Protein AF-A0A183JF05-F1 (afdb_monomer_lite)

Secondary structure (DSSP, 8-state):
-HHHHHHHHHHHHHHHHHHHHH-HHHHHHHHHHHHHHHHHHHHHHHHHHHHH-HHHIIIIIIITT-TTPPPPPTHHHHIIIIIHHHHHHHHHHHHHHHHHHH-TTTTS--TTSHHHHHHHHHHHHHHHHHHHHHHHHTT---S-STTSS---TT--HHHHHHHT-

Radius of gyration: 21.44 Å; chains: 1; bounding box: 47×42×51 Å

Structure (mmCIF, N/CA/C/O backbone):
data_AF-A0A183JF05-F1
#
_entry.id   AF-A0A183JF05-F1
#
loop_
_atom_site.group_PDB
_atom_site.id
_atom_site.type_symbol
_atom_site.label_atom_id
_atom_site.label_alt_id
_atom_site.label_comp_id
_atom_site.label_asym_id
_atom_site.label_entity_id
_atom_site.label_seq_id
_atom_site.pdbx_PDB_ins_code
_atom_site.Cartn_x
_atom_site.Cartn_y
_atom_site.Cartn_z
_atom_site.occupancy
_atom_site.B_iso_or_equiv
_atom_site.auth_seq_id
_atom_site.auth_comp_id
_atom_site.auth_asym_id
_atom_site.auth_atom_id
_atom_site.pdbx_PDB_model_num
ATOM 1 N N . SER A 1 1 ? -1.012 24.807 11.968 1.00 78.06 1 SER A N 1
ATOM 2 C CA . SER A 1 1 ? -1.913 25.648 11.147 1.00 78.06 1 SER A CA 1
ATOM 3 C C . SER A 1 1 ? -2.327 24.864 9.915 1.00 78.06 1 SER A C 1
ATOM 5 O O . SER A 1 1 ? -1.478 24.604 9.070 1.00 78.06 1 SER A O 1
ATOM 7 N N . HIS A 1 2 ? -3.603 24.474 9.837 1.00 83.44 2 HIS A N 1
ATOM 8 C CA . HIS A 1 2 ? -4.170 23.617 8.783 1.00 83.44 2 HIS A CA 1
ATOM 9 C C . HIS A 1 2 ? -3.805 24.083 7.361 1.00 83.44 2 HIS A C 1
ATOM 11 O O . HIS A 1 2 ? -3.385 23.287 6.529 1.00 83.44 2 HIS A O 1
ATOM 17 N N . LYS A 1 3 ? -3.840 25.400 7.113 1.00 91.31 3 LYS A N 1
ATOM 18 C CA . LYS A 1 3 ? -3.510 26.005 5.810 1.00 91.31 3 LYS A CA 1
ATOM 19 C C . LYS A 1 3 ? -2.083 25.697 5.339 1.00 91.31 3 LYS A C 1
ATOM 21 O O . LYS A 1 3 ? -1.878 25.443 4.158 1.00 91.31 3 LYS A O 1
ATOM 26 N N . LYS A 1 4 ? -1.104 25.693 6.253 1.00 91.25 4 LYS A N 1
ATOM 27 C CA . LYS A 1 4 ? 0.297 25.379 5.917 1.00 91.25 4 LYS A CA 1
ATOM 28 C C . LYS A 1 4 ? 0.454 23.906 5.538 1.00 91.25 4 LYS A C 1
ATOM 30 O O . LYS A 1 4 ? 1.113 23.611 4.553 1.00 91.25 4 LYS A O 1
ATOM 35 N N . SER A 1 5 ? -0.188 23.003 6.281 1.00 90.75 5 SER A N 1
ATOM 36 C CA . SER A 1 5 ? -0.159 21.564 5.993 1.00 90.75 5 SER A CA 1
ATOM 37 C C . SER A 1 5 ? -0.789 21.244 4.638 1.00 90.75 5 SER A C 1
ATOM 39 O O . SER A 1 5 ? -0.191 20.517 3.852 1.00 90.75 5 SER A O 1
ATOM 41 N N . VAL A 1 6 ? -1.946 21.846 4.333 1.00 93.62 6 VAL A N 1
ATOM 42 C CA . VAL A 1 6 ? -2.613 21.685 3.031 1.00 93.62 6 VAL A CA 1
ATOM 43 C C . VAL A 1 6 ? -1.735 22.206 1.893 1.00 93.62 6 VAL A C 1
ATOM 45 O O . VAL A 1 6 ? -1.572 21.516 0.892 1.00 93.62 6 VAL A O 1
ATOM 48 N N . ALA A 1 7 ? -1.121 23.383 2.050 1.00 94.50 7 ALA A N 1
ATOM 49 C CA . ALA A 1 7 ? -0.234 23.940 1.029 1.00 94.50 7 ALA A CA 1
ATOM 50 C C . ALA A 1 7 ? 0.986 23.039 0.764 1.00 94.50 7 ALA A C 1
ATOM 52 O O . ALA A 1 7 ? 1.328 22.797 -0.391 1.00 94.50 7 ALA A O 1
ATOM 53 N N . ILE A 1 8 ? 1.608 22.503 1.819 1.00 95.00 8 ILE A N 1
ATOM 54 C CA . ILE A 1 8 ? 2.745 21.579 1.695 1.00 95.00 8 ILE A CA 1
ATOM 55 C C . ILE A 1 8 ? 2.319 20.291 0.984 1.00 95.00 8 ILE A C 1
ATOM 57 O O . ILE A 1 8 ? 3.001 19.865 0.056 1.00 95.00 8 ILE A O 1
ATOM 61 N N . ALA A 1 9 ? 1.190 19.696 1.377 1.00 93.56 9 ALA A N 1
ATOM 62 C CA . ALA A 1 9 ? 0.683 18.475 0.755 1.00 93.56 9 ALA A CA 1
ATOM 63 C C . ALA A 1 9 ? 0.361 18.677 -0.734 1.00 93.56 9 ALA A C 1
ATOM 65 O O . ALA A 1 9 ? 0.699 17.831 -1.558 1.00 93.56 9 ALA A O 1
ATOM 66 N N . LEU A 1 10 ? -0.237 19.817 -1.094 1.00 94.69 10 LEU A N 1
ATOM 67 C CA . LEU A 1 10 ? -0.554 20.148 -2.483 1.00 94.69 10 LEU A CA 1
ATOM 68 C C . LEU A 1 10 ? 0.712 20.289 -3.338 1.00 94.69 10 LEU A C 1
ATOM 70 O O . LEU A 1 10 ? 0.800 19.689 -4.406 1.00 94.69 10 LEU A O 1
ATOM 74 N N . ILE A 1 11 ? 1.706 21.041 -2.857 1.00 95.19 11 ILE A N 1
ATOM 75 C CA . ILE A 1 11 ? 2.980 21.221 -3.567 1.00 95.19 11 ILE A CA 1
ATOM 76 C C . ILE A 1 11 ? 3.705 19.879 -3.709 1.00 95.19 11 ILE A C 1
ATOM 78 O O . ILE A 1 11 ? 4.191 19.564 -4.792 1.00 95.19 11 ILE A O 1
ATO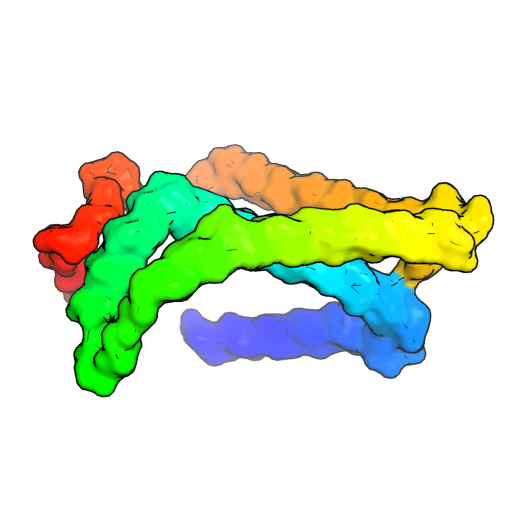M 82 N N . ALA A 1 12 ? 3.738 19.068 -2.649 1.00 93.50 12 ALA A N 1
ATOM 83 C CA . ALA A 1 12 ? 4.351 17.745 -2.689 1.00 93.50 12 ALA A CA 1
ATOM 84 C C . ALA A 1 12 ? 3.669 16.830 -3.720 1.00 93.50 12 ALA A C 1
ATOM 86 O O . ALA A 1 12 ? 4.361 16.220 -4.529 1.00 93.50 12 ALA A O 1
ATOM 87 N N . ASN A 1 13 ? 2.333 16.790 -3.753 1.00 92.00 13 ASN A N 1
ATOM 88 C CA . ASN A 1 13 ? 1.590 15.993 -4.733 1.00 92.00 13 ASN A CA 1
ATOM 89 C C . ASN A 1 13 ? 1.870 16.427 -6.174 1.00 92.00 13 ASN A C 1
ATOM 91 O O . ASN A 1 13 ? 2.056 15.574 -7.035 1.00 92.00 13 ASN A O 1
ATOM 95 N N . ILE A 1 14 ? 1.941 17.735 -6.442 1.00 93.25 14 ILE A N 1
ATOM 96 C CA . ILE A 1 14 ? 2.283 18.235 -7.780 1.00 93.25 14 ILE A CA 1
ATOM 97 C C . ILE A 1 14 ? 3.702 17.802 -8.156 1.00 93.25 14 ILE A C 1
ATOM 99 O O . ILE A 1 14 ? 3.905 17.276 -9.243 1.00 93.25 14 ILE A O 1
ATOM 103 N N . LEU A 1 15 ? 4.678 17.981 -7.263 1.00 92.00 15 LEU A N 1
ATOM 104 C CA . LEU A 1 15 ? 6.074 17.640 -7.547 1.00 92.00 15 LEU A CA 1
ATOM 105 C C . LEU A 1 15 ? 6.280 16.138 -7.773 1.00 92.00 15 LEU A C 1
ATOM 107 O O . LEU A 1 15 ? 7.020 15.759 -8.676 1.00 92.00 15 LEU A O 1
ATOM 111 N N . VAL A 1 16 ? 5.628 15.294 -6.972 1.00 88.56 16 VAL A N 1
ATOM 112 C CA . VAL A 1 16 ? 5.750 13.832 -7.068 1.00 88.56 16 VAL A CA 1
ATOM 113 C C . VAL A 1 16 ? 4.930 13.267 -8.234 1.00 88.56 16 VAL A C 1
ATOM 115 O O . VAL A 1 16 ? 5.357 12.295 -8.848 1.00 88.56 16 VAL A O 1
ATOM 118 N N . GLY A 1 17 ? 3.789 13.877 -8.573 1.00 88.25 17 GLY A N 1
ATOM 119 C CA . GLY A 1 17 ? 2.924 13.438 -9.675 1.00 88.25 17 GLY A CA 1
ATOM 120 C C . GLY A 1 17 ? 3.327 13.962 -11.057 1.00 88.25 17 GLY A C 1
ATOM 121 O O . GLY A 1 17 ? 2.939 13.384 -12.072 1.00 88.25 17 GLY A O 1
ATOM 122 N N . LEU A 1 18 ? 4.119 15.038 -11.128 1.00 92.38 18 LEU A N 1
ATOM 123 C CA . LEU A 1 18 ? 4.548 15.635 -12.396 1.00 92.38 18 LEU A CA 1
ATOM 124 C C . LEU A 1 18 ? 5.333 14.662 -13.303 1.00 92.38 18 LEU A C 1
ATOM 126 O O . LEU A 1 18 ? 5.020 14.613 -14.491 1.00 92.38 18 LEU A O 1
ATOM 130 N N . PRO A 1 19 ? 6.297 13.857 -12.809 1.00 88.12 19 PRO A N 1
ATOM 131 C CA . PRO A 1 19 ? 6.994 12.872 -13.639 1.00 88.12 19 PRO A CA 1
ATOM 132 C C . PRO A 1 19 ? 6.048 11.861 -14.298 1.00 88.12 19 PRO A C 1
ATOM 134 O O . PRO A 1 19 ? 6.225 11.524 -15.467 1.00 88.12 19 PRO A O 1
ATOM 137 N N . SER A 1 20 ? 5.017 11.424 -13.576 1.00 89.06 20 SER A N 1
ATOM 138 C CA . SER A 1 20 ? 4.012 10.465 -14.050 1.00 89.06 20 SER A CA 1
ATOM 139 C C . SER A 1 20 ? 3.110 11.071 -15.122 1.00 89.06 20 SER A C 1
ATOM 141 O O . SER A 1 20 ? 2.729 10.392 -16.068 1.00 89.06 20 SER A O 1
ATOM 143 N N . ALA A 1 21 ? 2.816 12.372 -15.033 1.00 90.19 21 ALA A N 1
ATOM 144 C CA . ALA A 1 21 ? 2.068 13.086 -16.068 1.00 90.19 21 ALA A CA 1
ATOM 145 C C . ALA A 1 21 ? 2.874 13.282 -17.367 1.00 90.19 21 ALA A C 1
ATOM 147 O O . ALA A 1 21 ? 2.288 13.443 -18.436 1.00 90.19 21 ALA A O 1
ATOM 148 N N . LEU A 1 22 ? 4.208 13.283 -17.284 1.00 92.31 22 LEU A N 1
ATOM 149 C CA . LEU A 1 22 ? 5.096 13.508 -18.428 1.00 92.31 22 LEU A CA 1
ATOM 150 C C . LEU A 1 22 ? 5.510 12.217 -19.147 1.00 92.31 22 LEU A C 1
ATOM 152 O O . LEU A 1 22 ? 5.918 12.283 -20.305 1.00 92.31 22 LEU A O 1
ATOM 156 N N . ASN A 1 23 ? 5.434 11.054 -18.491 1.00 91.69 23 ASN A N 1
ATOM 157 C CA . ASN A 1 23 ? 5.864 9.782 -19.068 1.00 91.69 23 ASN A CA 1
ATOM 158 C C . ASN A 1 23 ? 4.922 8.633 -18.678 1.00 91.69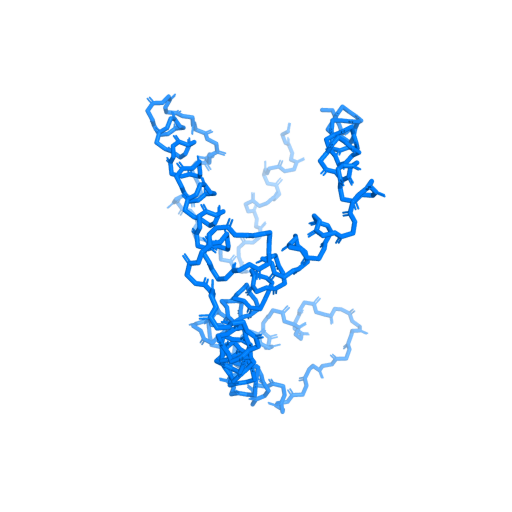 23 ASN A C 1
ATOM 160 O O . ASN A 1 23 ? 4.837 8.254 -17.509 1.00 91.69 23 ASN A O 1
ATOM 164 N N . LEU A 1 24 ? 4.281 8.033 -19.685 1.00 89.75 24 LEU A N 1
ATOM 165 C CA . LEU A 1 24 ? 3.346 6.919 -19.509 1.00 89.75 24 LEU A CA 1
ATOM 166 C C . LEU A 1 24 ? 3.990 5.682 -18.872 1.00 89.75 24 LEU A C 1
ATOM 168 O O . LEU A 1 24 ? 3.333 5.023 -18.078 1.00 89.75 24 LEU A O 1
ATOM 172 N N . ASN A 1 25 ? 5.269 5.405 -19.133 1.00 89.06 25 ASN A N 1
ATOM 173 C CA . ASN A 1 25 ? 5.960 4.256 -18.535 1.00 89.06 25 ASN A CA 1
ATOM 174 C C . ASN A 1 25 ? 6.187 4.466 -17.028 1.00 89.06 25 ASN A C 1
ATOM 176 O O . ASN A 1 25 ? 6.138 3.527 -16.241 1.00 89.06 25 ASN A O 1
ATOM 180 N N . ILE A 1 26 ? 6.421 5.717 -16.607 1.00 87.31 26 ILE A N 1
ATOM 181 C CA . ILE A 1 26 ? 6.542 6.060 -15.181 1.00 87.31 26 ILE A CA 1
ATOM 182 C C . ILE A 1 26 ? 5.177 5.942 -14.506 1.00 87.31 26 ILE A C 1
ATOM 184 O O . ILE A 1 26 ? 5.091 5.414 -13.400 1.00 87.31 26 ILE A O 1
ATOM 188 N N . LEU A 1 27 ? 4.118 6.410 -15.171 1.00 90.69 27 LEU A N 1
ATOM 189 C CA . LEU A 1 27 ? 2.751 6.261 -14.682 1.00 90.69 27 LEU A CA 1
ATOM 190 C C . LEU A 1 27 ? 2.368 4.786 -14.516 1.00 90.69 27 LEU A C 1
ATOM 192 O O . LEU A 1 27 ? 1.885 4.414 -13.453 1.00 90.69 27 LEU A O 1
ATOM 196 N N . ALA A 1 28 ? 2.627 3.957 -15.529 1.00 89.44 28 ALA A N 1
ATOM 197 C CA . ALA A 1 28 ? 2.329 2.528 -15.507 1.00 89.44 28 ALA A CA 1
ATOM 198 C C . ALA A 1 28 ? 3.100 1.799 -14.399 1.00 89.44 28 ALA A C 1
ATOM 200 O O . ALA A 1 28 ? 2.514 1.029 -13.642 1.00 89.44 28 ALA A O 1
ATOM 201 N N . ASN A 1 29 ? 4.392 2.098 -14.229 1.00 89.50 29 ASN A N 1
ATOM 202 C CA . ASN A 1 29 ? 5.174 1.547 -13.124 1.00 89.50 29 ASN A CA 1
ATOM 203 C C . ASN A 1 29 ? 4.612 1.949 -11.750 1.00 89.50 29 ASN A C 1
ATOM 205 O O . ASN A 1 29 ? 4.416 1.096 -10.890 1.00 89.50 29 ASN A O 1
ATOM 209 N N . GLN A 1 30 ? 4.309 3.234 -11.540 1.00 89.25 30 GLN A N 1
ATOM 210 C CA . GLN A 1 30 ? 3.751 3.692 -10.265 1.00 89.25 30 GLN A CA 1
ATOM 211 C C . GLN A 1 30 ? 2.398 3.044 -9.960 1.00 89.25 30 GLN A C 1
ATOM 213 O O . GLN A 1 30 ? 2.171 2.622 -8.826 1.00 89.25 30 GLN A O 1
ATOM 218 N N . ASP A 1 31 ? 1.515 2.950 -10.952 1.00 90.19 31 ASP A N 1
ATOM 219 C CA . ASP A 1 31 ? 0.220 2.287 -10.800 1.00 90.19 31 ASP A CA 1
ATOM 220 C C . ASP A 1 31 ? 0.394 0.808 -10.419 1.00 90.19 31 ASP A C 1
ATOM 222 O O . ASP A 1 31 ? -0.209 0.339 -9.456 1.00 90.19 31 ASP A O 1
ATOM 226 N N . ASN A 1 32 ? 1.320 0.104 -11.075 1.00 88.62 32 ASN A N 1
ATOM 227 C CA . ASN A 1 32 ? 1.640 -1.291 -10.780 1.00 88.62 32 ASN A CA 1
ATOM 228 C C . ASN A 1 32 ? 2.191 -1.490 -9.355 1.00 88.62 32 ASN A C 1
ATOM 230 O O . ASN A 1 32 ? 1.673 -2.305 -8.587 1.00 88.62 32 ASN A O 1
ATOM 234 N N . VAL A 1 33 ? 3.219 -0.727 -8.969 1.00 90.19 33 VAL A N 1
ATOM 235 C CA . VAL A 1 33 ? 3.890 -0.863 -7.664 1.00 90.19 33 VAL A CA 1
ATOM 236 C C . VAL A 1 33 ? 2.936 -0.544 -6.513 1.00 90.19 33 VAL A C 1
ATOM 238 O O . VAL A 1 33 ? 2.842 -1.303 -5.539 1.00 90.19 33 VAL A O 1
ATOM 241 N N . TRP A 1 34 ? 2.205 0.568 -6.618 1.00 91.06 34 TRP A N 1
ATOM 242 C CA . TRP A 1 34 ? 1.311 1.026 -5.555 1.00 91.06 34 TRP A CA 1
ATOM 243 C C . TRP A 1 34 ? -0.056 0.337 -5.586 1.00 91.06 34 TRP A C 1
ATOM 245 O O . TRP A 1 34 ? -0.681 0.192 -4.533 1.00 91.06 34 TRP A O 1
ATOM 255 N N . GLY A 1 35 ? -0.489 -0.188 -6.732 1.00 90.62 35 GLY A N 1
ATOM 256 C CA . GLY A 1 35 ? -1.668 -1.044 -6.847 1.00 90.62 35 GLY A CA 1
ATOM 257 C C . GLY A 1 35 ? -1.549 -2.307 -5.990 1.00 90.62 35 GLY A C 1
ATOM 258 O O . GLY A 1 35 ? -2.467 -2.641 -5.235 1.00 90.62 35 GLY A O 1
ATOM 259 N N . ILE A 1 36 ? -0.381 -2.960 -5.987 1.00 90.69 36 ILE A N 1
ATOM 260 C CA . ILE A 1 36 ? -0.130 -4.096 -5.083 1.00 90.69 36 ILE A CA 1
ATOM 261 C C . ILE A 1 36 ? -0.102 -3.652 -3.624 1.00 90.69 36 ILE A C 1
ATOM 263 O O . ILE A 1 36 ? -0.632 -4.351 -2.757 1.00 90.69 36 ILE A O 1
ATOM 267 N N . ALA A 1 37 ? 0.485 -2.488 -3.332 1.00 91.69 37 ALA A N 1
ATOM 268 C CA . ALA A 1 37 ? 0.502 -1.957 -1.971 1.00 91.69 37 ALA A CA 1
ATOM 269 C C . ALA A 1 37 ? -0.922 -1.786 -1.418 1.00 91.69 37 ALA A C 1
ATOM 271 O O . ALA A 1 37 ? -1.186 -2.129 -0.261 1.00 91.69 37 ALA A O 1
ATOM 272 N N . LEU A 1 38 ? -1.857 -1.325 -2.256 1.00 92.56 38 LEU A N 1
ATOM 273 C CA . LEU A 1 38 ? -3.275 -1.216 -1.916 1.00 92.56 38 LEU A CA 1
ATOM 274 C C . LEU A 1 38 ? -3.919 -2.588 -1.659 1.00 92.56 38 LEU A C 1
ATOM 276 O O . LEU A 1 38 ? -4.644 -2.730 -0.671 1.00 92.56 38 LEU A O 1
ATOM 280 N N . LEU A 1 39 ? -3.622 -3.613 -2.468 1.00 93.88 39 LEU A N 1
ATOM 281 C CA . LEU A 1 39 ? -4.112 -4.983 -2.239 1.00 93.88 39 LEU A CA 1
ATOM 282 C C . LEU A 1 39 ? -3.608 -5.558 -0.908 1.00 93.88 39 LEU A C 1
ATOM 284 O O . LEU A 1 39 ? -4.401 -6.073 -0.115 1.00 93.88 39 LEU A O 1
ATOM 288 N N . ILE A 1 40 ? -2.307 -5.423 -0.629 1.00 93.56 40 ILE A N 1
ATOM 289 C CA . ILE A 1 40 ? -1.701 -5.859 0.637 1.00 93.56 40 ILE A CA 1
ATOM 290 C C . ILE A 1 40 ? -2.355 -5.123 1.812 1.00 93.56 40 ILE A C 1
ATOM 292 O O . ILE A 1 40 ? -2.734 -5.755 2.797 1.00 93.56 40 ILE A O 1
ATOM 296 N N . SER A 1 41 ? -2.549 -3.806 1.699 1.00 94.38 41 SER A N 1
ATOM 297 C CA . SER A 1 41 ? -3.232 -2.997 2.716 1.00 94.38 41 SER A CA 1
ATOM 298 C C . SER A 1 41 ? -4.657 -3.494 2.991 1.00 94.38 41 SER A C 1
ATOM 300 O O . SER A 1 41 ? -5.046 -3.651 4.150 1.00 94.38 41 SER A O 1
ATOM 302 N N . GLY A 1 42 ? -5.419 -3.837 1.947 1.00 94.00 42 GLY A N 1
ATOM 303 C CA . GLY A 1 42 ? -6.760 -4.413 2.079 1.00 94.00 42 GLY A CA 1
ATOM 304 C C . GLY A 1 42 ? -6.770 -5.748 2.830 1.00 94.00 42 GLY A C 1
ATOM 305 O O . GLY A 1 42 ? -7.582 -5.943 3.738 1.00 94.00 42 GLY A O 1
ATOM 306 N N . ILE A 1 43 ? -5.829 -6.647 2.520 1.00 95.44 43 ILE A N 1
ATOM 307 C CA . ILE A 1 43 ? -5.680 -7.930 3.228 1.00 95.44 43 ILE A CA 1
ATOM 308 C C . ILE A 1 43 ? -5.291 -7.700 4.690 1.00 95.44 43 ILE A C 1
ATOM 310 O O . ILE A 1 43 ? -5.856 -8.331 5.584 1.00 95.44 43 ILE A O 1
ATOM 314 N N . LEU A 1 44 ? -4.359 -6.781 4.960 1.00 95.06 44 LEU A N 1
ATOM 315 C CA . LEU A 1 44 ? -3.957 -6.440 6.324 1.00 95.06 44 LEU A CA 1
ATOM 316 C C . LEU A 1 44 ? -5.132 -5.865 7.122 1.00 95.06 44 LEU A C 1
ATOM 318 O O . LEU A 1 44 ? -5.347 -6.274 8.265 1.00 95.06 44 LEU A O 1
ATOM 322 N N . MET A 1 45 ? -5.941 -4.995 6.517 1.00 93.50 45 MET A N 1
ATOM 323 C CA . MET A 1 45 ? -7.156 -4.468 7.138 1.00 93.50 45 MET A CA 1
ATOM 324 C C . MET A 1 45 ? -8.159 -5.587 7.446 1.00 93.50 45 MET A C 1
ATOM 326 O O . MET A 1 45 ? -8.663 -5.673 8.567 1.00 93.50 45 MET A O 1
ATOM 330 N N . ALA A 1 46 ? -8.404 -6.500 6.501 1.00 94.62 46 ALA A N 1
ATOM 331 C CA . ALA A 1 46 ? -9.249 -7.667 6.746 1.00 94.62 46 ALA A CA 1
ATOM 332 C C . ALA A 1 46 ? -8.688 -8.529 7.893 1.00 94.62 46 ALA A C 1
ATOM 334 O O . ALA A 1 46 ? -9.424 -8.911 8.801 1.00 94.62 46 ALA A O 1
ATOM 335 N N . SER A 1 47 ? -7.372 -8.756 7.930 1.00 93.94 47 SER A N 1
ATOM 336 C CA . SER A 1 47 ? -6.711 -9.524 8.993 1.00 93.94 47 SER A CA 1
ATOM 337 C C . SER A 1 47 ? -6.879 -8.887 10.380 1.00 93.94 47 SER A C 1
ATOM 339 O O . SER A 1 47 ? -7.077 -9.595 11.371 1.00 93.94 47 SER A O 1
ATOM 341 N N . LEU A 1 48 ? -6.881 -7.551 10.457 1.00 93.25 48 LEU A N 1
ATOM 342 C CA . LEU A 1 48 ? -7.133 -6.801 11.686 1.00 93.25 48 LEU A CA 1
ATOM 343 C C . LEU A 1 48 ? -8.559 -7.049 12.197 1.00 93.25 48 LEU A C 1
ATOM 345 O O . LEU A 1 48 ? -8.749 -7.335 13.380 1.00 93.25 48 LEU A O 1
ATOM 349 N N . VAL A 1 49 ? -9.551 -6.994 11.303 1.00 92.19 49 VAL A N 1
ATOM 350 C CA . VAL A 1 49 ? -10.960 -7.279 11.627 1.00 92.19 49 VAL A CA 1
ATOM 351 C C . VAL A 1 49 ? -11.131 -8.723 12.105 1.00 92.19 49 VAL A C 1
ATOM 353 O O . VAL A 1 49 ? -11.824 -8.968 13.096 1.00 92.19 49 VAL A O 1
ATOM 356 N N . ILE A 1 50 ? -10.461 -9.677 11.452 1.00 92.50 50 ILE A N 1
ATOM 357 C CA . ILE A 1 50 ? -10.471 -11.091 11.848 1.00 92.50 50 ILE A CA 1
ATOM 358 C C . ILE A 1 50 ? -9.881 -11.254 13.254 1.00 92.50 50 ILE A C 1
ATOM 360 O O . ILE A 1 50 ? -10.498 -11.894 14.105 1.00 92.50 50 ILE A O 1
ATOM 364 N N . ARG A 1 51 ? -8.731 -10.623 13.530 1.00 92.50 51 ARG A N 1
ATOM 365 C CA . ARG A 1 51 ? -8.065 -10.667 14.841 1.00 92.50 51 ARG A CA 1
ATOM 366 C C . ARG A 1 51 ? -8.898 -10.030 15.953 1.00 92.50 51 ARG A C 1
ATOM 368 O O . ARG A 1 51 ? -8.888 -10.528 17.075 1.00 92.50 51 ARG A O 1
ATOM 375 N N . TYR A 1 52 ? -9.607 -8.941 15.665 1.00 89.75 52 TYR A N 1
ATOM 376 C CA . TYR A 1 52 ? -10.506 -8.295 16.626 1.00 89.75 52 TYR A CA 1
ATOM 377 C C . TYR A 1 52 ? -11.756 -9.144 16.932 1.00 89.75 52 TYR A C 1
ATOM 379 O O . TYR A 1 52 ? -12.368 -9.010 17.994 1.00 89.75 52 TYR A O 1
ATOM 387 N N . GLY A 1 53 ? -12.125 -10.037 16.014 1.00 89.94 53 GLY A N 1
ATOM 388 C CA . GLY A 1 53 ? -13.337 -10.840 16.066 1.00 89.94 53 GLY A CA 1
ATOM 389 C C . GLY A 1 53 ? -14.420 -10.208 15.188 1.00 89.94 53 GLY A C 1
ATOM 390 O O . GLY A 1 53 ? -15.022 -9.210 15.590 1.00 89.94 53 GLY A O 1
ATOM 391 N N . PRO A 1 54 ? -14.748 -10.786 14.019 1.00 89.31 54 PRO A N 1
ATOM 392 C CA . PRO A 1 54 ? -15.603 -10.131 13.026 1.00 89.31 54 PRO A CA 1
ATOM 393 C C . PRO A 1 54 ? -17.051 -9.944 13.507 1.00 89.31 54 PRO A C 1
ATOM 395 O O . PRO A 1 54 ? -17.694 -8.948 13.180 1.00 89.31 54 PRO A O 1
ATOM 398 N N . MET A 1 55 ? -17.555 -10.845 14.361 1.00 88.19 55 MET A N 1
ATOM 399 C CA . MET A 1 55 ? -18.850 -10.681 15.040 1.00 88.19 55 MET A CA 1
ATOM 400 C C . MET A 1 55 ? -18.852 -9.489 16.005 1.00 88.19 55 MET A C 1
ATOM 402 O O . MET A 1 55 ? -19.825 -8.735 16.050 1.00 88.19 55 MET A O 1
ATOM 406 N N . LYS A 1 56 ? -17.760 -9.319 16.765 1.00 86.50 56 LYS A N 1
ATOM 407 C CA . LYS A 1 56 ? -17.576 -8.210 17.706 1.00 86.50 56 LYS A CA 1
ATOM 408 C C . LYS A 1 56 ? -17.439 -6.896 16.938 1.00 86.50 56 LYS A C 1
ATOM 410 O O . LYS A 1 56 ? -18.137 -5.944 17.253 1.00 86.50 56 LYS A O 1
ATOM 415 N N . TYR A 1 57 ? -16.619 -6.877 15.889 1.00 87.25 57 TYR A N 1
ATOM 416 C CA . TYR A 1 57 ? -16.439 -5.718 15.017 1.00 87.25 57 TYR A CA 1
ATOM 417 C C . TYR A 1 57 ? -17.771 -5.250 14.421 1.00 87.25 57 TYR A C 1
ATOM 419 O O . TYR A 1 57 ? -18.179 -4.111 14.617 1.00 87.25 57 TYR A O 1
ATOM 427 N N . ARG A 1 58 ? -18.507 -6.161 13.777 1.00 89.06 58 ARG A N 1
ATOM 428 C CA . ARG A 1 58 ? -19.820 -5.872 13.190 1.00 89.06 58 ARG A CA 1
ATOM 429 C C . ARG A 1 58 ? -20.796 -5.273 14.206 1.00 89.06 58 ARG A C 1
ATOM 431 O O . ARG A 1 58 ? -21.488 -4.314 13.893 1.00 89.06 58 ARG A O 1
ATOM 438 N N . ARG A 1 59 ? -20.892 -5.865 15.400 1.00 84.50 59 ARG A N 1
ATOM 439 C CA . ARG A 1 59 ? -21.851 -5.429 16.420 1.00 84.50 59 ARG A CA 1
ATOM 440 C C . ARG A 1 59 ? -21.450 -4.088 17.029 1.00 84.50 59 ARG A C 1
ATOM 442 O O . ARG A 1 59 ? -22.223 -3.146 16.952 1.00 84.50 59 ARG A O 1
ATOM 449 N N . TYR A 1 60 ? -20.255 -4.027 17.604 1.00 84.25 60 TYR A N 1
ATOM 450 C CA . TYR A 1 60 ? -19.845 -2.909 18.443 1.00 84.25 60 TYR A CA 1
ATOM 451 C C . TYR A 1 60 ? -19.282 -1.739 17.655 1.00 84.25 60 TYR A C 1
ATOM 453 O O . TYR A 1 60 ? -19.421 -0.629 18.123 1.00 84.25 60 TYR A O 1
ATOM 461 N N . ILE A 1 61 ? -18.633 -1.960 16.505 1.00 83.06 61 ILE A N 1
ATOM 462 C CA . ILE A 1 61 ? -17.984 -0.885 15.733 1.00 83.06 61 ILE A CA 1
ATOM 463 C C . ILE A 1 61 ? -18.903 -0.349 14.637 1.00 83.06 61 ILE A C 1
ATOM 465 O O . ILE A 1 61 ? -18.917 0.851 14.401 1.00 83.06 61 ILE A O 1
ATOM 469 N N . VAL A 1 62 ? -19.661 -1.221 13.966 1.00 84.19 62 VAL A N 1
ATOM 470 C CA . VAL A 1 62 ? -20.513 -0.809 12.838 1.00 84.19 62 VAL A CA 1
ATOM 471 C C . VAL A 1 62 ? -21.941 -0.535 13.297 1.00 84.19 62 VAL A C 1
ATOM 473 O O . VAL A 1 62 ? -22.413 0.589 13.198 1.00 84.19 62 VAL A O 1
ATOM 476 N N . ASN A 1 63 ? -22.629 -1.542 13.835 1.00 84.25 63 ASN A N 1
ATOM 477 C CA . ASN A 1 63 ? -24.068 -1.438 14.086 1.00 84.25 63 ASN A CA 1
ATOM 478 C C . ASN A 1 63 ? -24.429 -0.562 15.297 1.00 84.25 63 ASN A C 1
ATOM 480 O O . ASN A 1 63 ? -25.461 0.092 15.273 1.00 84.25 63 ASN A O 1
ATOM 484 N N . GLU A 1 64 ? -23.623 -0.567 16.362 1.00 80.25 64 GLU A N 1
ATOM 485 C CA . GLU A 1 64 ? -23.903 0.232 17.568 1.00 80.25 64 GLU A CA 1
ATOM 486 C C . GLU A 1 64 ? -23.450 1.703 17.438 1.00 80.25 64 GLU A C 1
ATOM 488 O O . GLU A 1 64 ? -24.046 2.566 18.076 1.00 80.25 64 GLU A O 1
ATOM 493 N N . PHE A 1 65 ? -22.460 2.015 16.587 1.00 74.94 65 PHE A N 1
ATOM 494 C CA . PHE A 1 65 ? -22.064 3.405 16.281 1.00 74.94 65 PHE A CA 1
ATOM 495 C C . PHE A 1 65 ? -22.772 3.996 15.052 1.00 74.94 65 PHE A C 1
ATOM 497 O O . PHE A 1 65 ? -22.727 5.211 14.856 1.00 74.94 65 PHE A O 1
ATOM 504 N N . GLY A 1 66 ? -23.421 3.171 14.226 1.00 67.81 66 GLY A N 1
ATOM 505 C CA . GLY A 1 66 ? -24.223 3.614 13.086 1.00 67.81 66 GLY A CA 1
ATOM 506 C C . GLY A 1 66 ? -25.563 4.187 13.540 1.00 67.81 66 GLY A C 1
ATOM 507 O O . GLY A 1 66 ? -26.563 3.474 13.579 1.00 67.81 66 GLY A O 1
ATOM 508 N N . ILE A 1 67 ? -25.590 5.470 13.905 1.00 69.69 67 ILE A N 1
ATOM 509 C CA . ILE A 1 67 ? -26.835 6.181 14.229 1.00 69.69 67 ILE A CA 1
ATOM 510 C C . ILE A 1 67 ? -27.643 6.337 12.929 1.00 69.69 67 ILE A C 1
ATOM 512 O O . ILE A 1 67 ? -27.158 6.954 11.985 1.00 69.69 67 ILE A O 1
ATOM 516 N N . ASP A 1 68 ? -28.846 5.757 12.885 1.00 75.81 68 ASP A N 1
ATOM 517 C CA . ASP A 1 68 ? -29.765 5.733 11.729 1.00 75.81 68 ASP A CA 1
ATOM 518 C C . ASP A 1 68 ? -29.244 5.040 10.450 1.00 75.81 68 ASP A C 1
ATOM 520 O O . ASP A 1 68 ? -29.809 5.224 9.369 1.00 75.81 68 ASP A O 1
ATOM 524 N N . ASP A 1 69 ? -28.213 4.194 10.556 1.00 76.69 69 ASP A N 1
ATOM 525 C CA . ASP A 1 69 ? -27.660 3.457 9.411 1.00 76.69 69 ASP A CA 1
ATOM 526 C C . ASP A 1 69 ? -28.170 2.002 9.328 1.00 76.69 69 ASP A C 1
ATOM 528 O O . ASP A 1 69 ? -28.662 1.406 10.295 1.00 76.69 69 ASP A O 1
ATOM 532 N N . TRP A 1 70 ? -28.065 1.394 8.146 1.00 79.94 70 TRP A N 1
ATOM 533 C CA . TRP A 1 70 ? -28.451 0.003 7.937 1.00 79.94 70 TRP A CA 1
ATOM 534 C C . TRP A 1 70 ? -27.525 -0.962 8.673 1.00 79.94 70 TRP A C 1
ATOM 536 O O . TRP A 1 70 ? -26.311 -1.003 8.479 1.00 79.94 70 TRP A O 1
ATOM 546 N N . ASN A 1 71 ? -28.142 -1.839 9.466 1.00 84.62 71 ASN A N 1
ATOM 547 C CA . ASN A 1 71 ? -27.433 -2.897 10.167 1.00 84.62 71 ASN A CA 1
ATOM 548 C C . ASN A 1 71 ? -26.729 -3.830 9.181 1.00 84.62 71 ASN A C 1
ATOM 550 O O . ASN A 1 71 ? -27.360 -4.499 8.359 1.00 84.62 71 ASN A O 1
ATOM 554 N N . LEU A 1 72 ? -25.419 -3.976 9.353 1.00 87.25 72 LEU A N 1
ATOM 555 C CA . LEU A 1 72 ? -24.617 -4.843 8.509 1.00 87.25 72 LEU A CA 1
ATOM 556 C C . LEU A 1 72 ? -25.095 -6.300 8.659 1.00 87.25 72 LEU A C 1
ATOM 558 O O . LEU A 1 72 ? -25.269 -6.765 9.790 1.00 87.25 72 LEU A O 1
ATOM 562 N N . PRO A 1 73 ? -25.336 -7.069 7.584 1.00 90.56 73 PRO A N 1
ATOM 563 C CA . PRO A 1 73 ? -25.848 -8.436 7.690 1.00 90.56 73 PRO A CA 1
ATOM 564 C C . PRO A 1 73 ? -24.767 -9.422 8.153 1.00 90.56 73 PRO A C 1
ATOM 566 O O . PRO A 1 73 ? -23.571 -9.175 8.022 1.00 90.56 73 PRO A O 1
ATOM 569 N N . LYS A 1 74 ? -25.169 -10.592 8.670 1.00 90.00 74 LYS A N 1
ATOM 570 C CA . LYS A 1 74 ? -24.212 -11.640 9.092 1.00 90.00 74 LYS A CA 1
ATOM 571 C C . LYS A 1 74 ? -23.378 -12.189 7.927 1.00 90.00 74 LYS A C 1
ATOM 573 O O . LYS A 1 74 ? -22.249 -12.609 8.149 1.00 90.00 74 LYS A O 1
ATOM 578 N N . VAL A 1 75 ? -23.895 -12.134 6.695 1.00 92.94 75 VAL A N 1
ATOM 579 C CA . VAL A 1 75 ? -23.173 -12.550 5.475 1.00 92.94 75 VAL A CA 1
ATOM 580 C C . VAL A 1 75 ? -21.885 -11.749 5.280 1.00 92.94 75 VAL A C 1
ATOM 582 O O . VAL A 1 75 ? -20.895 -12.291 4.799 1.00 92.94 75 VAL A O 1
ATOM 585 N N . TRP A 1 76 ? -21.845 -10.493 5.737 1.00 93.12 76 TRP A N 1
ATOM 586 C CA . TRP A 1 76 ? -20.633 -9.678 5.679 1.00 93.12 76 TRP A CA 1
ATOM 587 C C . TRP A 1 76 ? -19.448 -10.309 6.409 1.00 93.12 76 TRP A C 1
ATOM 589 O O . TRP A 1 76 ? -18.313 -10.172 5.965 1.00 93.12 76 TRP A O 1
ATOM 599 N N . ILE A 1 77 ? -19.703 -11.074 7.472 1.00 93.56 77 ILE A N 1
ATOM 600 C CA . ILE A 1 77 ? -18.644 -11.785 8.189 1.00 93.56 77 ILE A CA 1
ATOM 601 C C . ILE A 1 77 ? -17.995 -12.814 7.274 1.00 93.56 77 ILE A C 1
ATOM 603 O O . ILE A 1 77 ? -16.776 -12.850 7.172 1.00 93.56 77 ILE A O 1
ATOM 607 N N . PHE A 1 78 ? -18.784 -13.614 6.560 1.00 94.06 78 PHE A N 1
ATOM 608 C CA . PHE A 1 78 ? -18.230 -14.550 5.586 1.00 94.06 78 PHE A CA 1
ATOM 609 C C . PHE A 1 78 ? -17.396 -13.819 4.521 1.00 94.06 78 PHE A C 1
ATOM 611 O O . PHE A 1 78 ? -16.284 -14.247 4.211 1.00 94.06 78 PHE A O 1
ATOM 618 N N . MET A 1 79 ? -17.882 -12.669 4.036 1.00 94.31 79 MET A N 1
ATOM 619 C CA . MET A 1 79 ? -17.158 -11.865 3.050 1.00 94.31 79 MET A CA 1
ATOM 620 C C . MET A 1 79 ? -15.803 -11.374 3.580 1.00 94.31 79 MET A C 1
ATOM 622 O O . MET A 1 79 ? -14.779 -11.644 2.963 1.00 94.31 79 MET A O 1
ATOM 626 N N . ILE A 1 80 ? -15.765 -10.708 4.738 1.00 94.06 80 ILE A N 1
ATOM 627 C CA . ILE A 1 80 ? -14.521 -10.123 5.263 1.00 94.06 80 ILE A CA 1
ATOM 628 C C . ILE A 1 80 ? -13.525 -11.177 5.766 1.00 94.06 80 ILE A C 1
ATOM 630 O O . ILE A 1 80 ? -12.320 -10.955 5.720 1.00 94.06 80 ILE A O 1
ATOM 634 N N . THR A 1 81 ? -14.014 -12.322 6.250 1.00 94.00 81 THR A N 1
ATOM 635 C CA . THR A 1 81 ? -13.159 -13.348 6.871 1.00 94.00 81 THR A CA 1
ATOM 636 C C . THR A 1 81 ? -12.580 -14.309 5.834 1.00 94.00 81 THR A C 1
ATOM 638 O O . THR A 1 81 ? -11.484 -14.824 6.032 1.00 94.00 81 THR A O 1
ATOM 641 N N . ILE A 1 82 ? -13.317 -14.576 4.749 1.00 93.81 82 ILE A N 1
ATOM 642 C CA . ILE A 1 82 ? -12.955 -15.598 3.759 1.00 93.81 82 ILE A CA 1
ATOM 643 C C . ILE A 1 82 ? -12.813 -14.983 2.371 1.00 93.81 82 ILE A C 1
ATOM 645 O O . ILE A 1 82 ? -11.736 -15.067 1.790 1.00 93.81 82 ILE A O 1
ATOM 649 N N . LEU A 1 83 ? -13.866 -14.347 1.848 1.00 95.75 83 LEU A N 1
ATOM 650 C CA . LEU A 1 83 ? -13.890 -13.878 0.457 1.00 95.75 83 LEU A CA 1
ATOM 651 C C . LEU A 1 83 ? -12.801 -12.832 0.188 1.00 95.75 83 LEU A C 1
ATOM 653 O O . LEU A 1 83 ? -12.029 -13.001 -0.749 1.00 95.75 83 LEU A O 1
ATOM 657 N N . VAL A 1 84 ? -12.703 -11.793 1.020 1.00 94.88 84 VAL A N 1
ATOM 658 C CA . VAL A 1 84 ? -11.755 -10.686 0.817 1.00 94.88 84 VAL A CA 1
ATOM 659 C C . VAL A 1 84 ? -10.294 -11.148 0.921 1.00 94.88 84 VAL A C 1
ATOM 661 O O . VAL A 1 84 ? -9.540 -10.881 -0.015 1.00 94.88 84 VAL A O 1
ATOM 664 N N . PRO A 1 85 ? -9.861 -11.875 1.975 1.00 94.81 85 PRO A N 1
ATOM 665 C CA . PRO A 1 85 ? -8.492 -12.383 2.038 1.00 94.81 85 PRO A CA 1
ATOM 666 C C . PRO A 1 85 ? -8.165 -13.342 0.890 1.00 94.81 85 PRO A C 1
ATOM 668 O O . PRO A 1 85 ? -7.095 -13.239 0.297 1.00 94.81 85 PRO A O 1
ATOM 671 N N . LEU A 1 86 ? -9.092 -14.244 0.547 1.00 96.44 86 LEU A N 1
ATOM 672 C CA . LEU A 1 86 ? -8.903 -15.205 -0.537 1.00 96.44 86 LEU A CA 1
ATOM 673 C C . LEU A 1 86 ? -8.758 -14.499 -1.889 1.00 96.44 86 LEU A C 1
ATOM 675 O O . LEU A 1 86 ? -7.819 -14.786 -2.626 1.00 96.44 86 LEU A O 1
ATOM 679 N N . GLN A 1 87 ? -9.640 -13.546 -2.194 1.00 96.00 87 GLN A N 1
ATOM 680 C CA . GLN A 1 87 ? -9.567 -12.753 -3.418 1.00 96.00 87 GLN A CA 1
ATOM 681 C C . GLN A 1 87 ? -8.257 -11.964 -3.487 1.00 96.00 87 GLN A C 1
ATOM 683 O O . GLN A 1 87 ? -7.604 -11.973 -4.526 1.00 96.00 87 GLN A O 1
ATOM 688 N N . GLY A 1 88 ? -7.840 -11.334 -2.386 1.00 94.62 88 GLY A N 1
ATOM 689 C CA . GLY A 1 88 ? -6.571 -10.614 -2.324 1.00 94.62 88 GLY A CA 1
ATOM 690 C C . GLY A 1 88 ? -5.369 -11.517 -2.616 1.00 94.62 88 GLY A C 1
ATOM 691 O O . GLY A 1 88 ? -4.526 -11.165 -3.435 1.00 94.62 88 GLY A O 1
ATOM 692 N N . ILE A 1 89 ? -5.311 -12.706 -2.008 1.00 95.12 89 ILE A N 1
ATOM 693 C CA . ILE A 1 89 ? -4.229 -13.676 -2.243 1.00 95.12 89 ILE A CA 1
ATOM 694 C C . ILE A 1 89 ? -4.229 -14.162 -3.697 1.00 95.12 89 ILE A C 1
ATOM 696 O O . ILE A 1 89 ? -3.175 -14.183 -4.328 1.00 95.12 89 ILE A O 1
ATOM 700 N N . ILE A 1 90 ? -5.396 -14.526 -4.240 1.00 96.25 90 ILE A N 1
ATOM 701 C CA . ILE A 1 90 ? -5.522 -14.992 -5.628 1.00 96.25 90 ILE A CA 1
ATOM 702 C C . ILE A 1 90 ? -5.057 -13.907 -6.601 1.00 96.25 90 ILE A C 1
ATOM 704 O O . ILE A 1 90 ? -4.279 -14.207 -7.501 1.00 96.25 90 ILE A O 1
ATOM 708 N N . LEU A 1 91 ? -5.491 -12.658 -6.407 1.00 94.94 91 LEU A N 1
ATOM 709 C CA . LEU A 1 91 ? -5.102 -11.543 -7.269 1.00 94.94 91 LEU A CA 1
ATOM 710 C C . LEU A 1 91 ? -3.601 -11.261 -7.200 1.00 94.94 91 LEU A C 1
ATOM 712 O O . LEU A 1 91 ? -2.993 -11.055 -8.241 1.00 94.94 91 LEU A O 1
ATOM 716 N N . ILE A 1 92 ? -2.990 -11.308 -6.011 1.00 92.88 92 ILE A N 1
ATOM 717 C CA . ILE A 1 92 ? -1.539 -11.119 -5.865 1.00 92.88 92 ILE A CA 1
ATOM 718 C C . ILE A 1 92 ? -0.768 -12.232 -6.585 1.00 92.88 92 ILE A C 1
ATOM 720 O O . ILE A 1 92 ? 0.163 -11.941 -7.330 1.00 92.88 92 ILE A O 1
ATOM 724 N N . ILE A 1 93 ? -1.152 -13.500 -6.395 1.00 93.50 93 ILE A N 1
ATOM 725 C CA . ILE A 1 93 ? -0.489 -14.634 -7.059 1.00 93.50 93 ILE A CA 1
ATOM 726 C C . ILE A 1 93 ? -0.634 -14.523 -8.576 1.00 93.50 93 ILE A C 1
ATOM 728 O O . ILE A 1 93 ? 0.345 -14.682 -9.302 1.00 93.50 93 ILE A O 1
ATOM 732 N N . TRP A 1 94 ? -1.851 -14.248 -9.045 1.00 94.06 94 TRP A N 1
ATOM 733 C CA . TRP A 1 94 ? -2.136 -14.102 -10.465 1.00 94.06 94 TRP A CA 1
ATOM 734 C C . TRP A 1 94 ? -1.343 -12.950 -11.083 1.00 94.06 94 TRP A C 1
ATOM 736 O O . TRP A 1 94 ? -0.729 -13.135 -12.126 1.00 94.06 94 TRP A O 1
ATOM 746 N N . TRP A 1 95 ? -1.280 -11.802 -10.411 1.00 90.56 95 TRP A N 1
ATOM 747 C CA . TRP A 1 95 ? -0.537 -10.638 -10.885 1.00 90.56 95 TRP A CA 1
ATOM 748 C C . TRP A 1 95 ? 0.972 -10.904 -10.964 1.00 90.56 95 TRP A C 1
ATOM 750 O O . TRP A 1 95 ? 1.604 -10.585 -11.967 1.00 90.56 95 TRP A O 1
ATOM 760 N N . ILE A 1 96 ? 1.558 -11.549 -9.945 1.00 87.88 96 ILE A N 1
ATOM 761 C CA . ILE A 1 96 ? 2.985 -11.918 -9.968 1.00 87.88 96 ILE A CA 1
ATOM 762 C C . ILE A 1 96 ? 3.262 -12.882 -11.125 1.00 87.88 96 ILE A C 1
ATOM 764 O O . ILE A 1 96 ? 4.271 -12.749 -11.816 1.00 87.88 96 ILE A O 1
ATOM 768 N N . TYR A 1 97 ? 2.368 -13.848 -11.343 1.00 90.88 97 TYR A N 1
ATOM 769 C CA . TYR A 1 97 ? 2.475 -14.766 -12.470 1.00 90.88 97 TYR A CA 1
ATOM 770 C C . TYR A 1 97 ? 2.409 -14.028 -13.812 1.00 90.88 97 TYR A C 1
ATOM 772 O O . TYR A 1 97 ? 3.255 -14.273 -14.667 1.00 90.88 97 TYR A O 1
ATOM 780 N N . ASP A 1 98 ? 1.455 -13.112 -13.979 1.00 90.12 98 ASP A N 1
ATOM 781 C CA . ASP A 1 98 ? 1.272 -12.330 -15.205 1.00 90.12 98 ASP A CA 1
ATOM 782 C C . ASP A 1 98 ? 2.506 -11.481 -15.539 1.00 90.12 98 ASP A C 1
ATOM 784 O O . ASP A 1 98 ? 2.981 -11.497 -16.672 1.00 90.12 98 ASP A O 1
ATOM 788 N N . MET A 1 99 ? 3.106 -10.840 -14.534 1.00 85.38 99 MET A N 1
ATOM 789 C CA . MET A 1 99 ? 4.336 -10.055 -14.685 1.00 85.38 99 MET A CA 1
ATOM 790 C C . MET A 1 99 ? 5.541 -10.894 -15.123 1.00 85.38 99 MET A C 1
ATOM 792 O O . MET A 1 99 ? 6.337 -10.458 -15.951 1.00 85.38 99 MET A O 1
ATOM 796 N N . ILE A 1 100 ? 5.677 -12.110 -14.591 1.00 87.50 100 ILE A N 1
ATOM 797 C CA . ILE A 1 100 ? 6.773 -13.021 -14.957 1.00 87.50 100 ILE A CA 1
ATOM 798 C C . ILE A 1 100 ? 6.530 -13.653 -16.333 1.00 87.50 100 ILE A C 1
ATOM 800 O O . ILE A 1 100 ? 7.473 -13.872 -17.089 1.00 87.50 100 ILE A O 1
ATOM 804 N N . ALA A 1 101 ? 5.278 -13.982 -16.657 1.00 89.12 101 ALA A N 1
ATOM 805 C CA . ALA A 1 101 ? 4.920 -14.628 -17.915 1.00 89.12 101 ALA A CA 1
ATOM 806 C C . ALA A 1 101 ? 4.958 -13.657 -19.105 1.00 89.12 101 ALA A C 1
ATOM 808 O O . ALA A 1 101 ? 5.307 -14.069 -20.213 1.00 89.12 101 ALA A O 1
ATOM 809 N N . SER A 1 102 ? 4.612 -12.388 -18.879 1.00 85.75 102 SER A N 1
ATOM 810 C CA . SER A 1 102 ? 4.545 -11.361 -19.922 1.00 85.75 102 SER A CA 1
ATOM 811 C C . SER A 1 102 ? 5.913 -10.798 -20.314 1.00 85.75 102 SER A C 1
ATOM 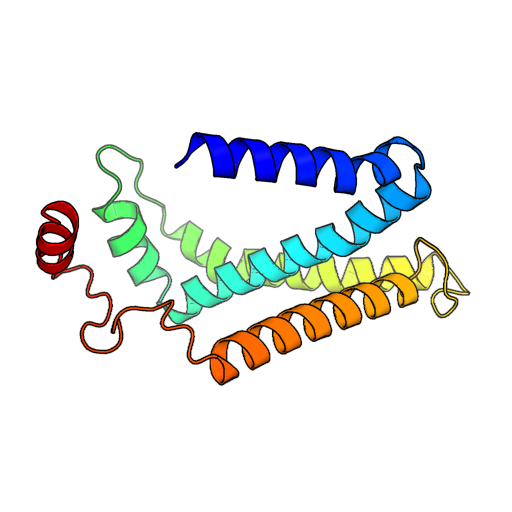813 O O . SER A 1 102 ? 6.077 -10.374 -21.458 1.00 85.75 102 SER A O 1
ATOM 815 N N . ASP A 1 103 ? 6.907 -10.833 -19.419 1.00 83.12 103 ASP A N 1
ATOM 816 C CA . ASP A 1 103 ? 8.273 -10.385 -19.709 1.00 83.12 103 ASP A CA 1
ATOM 817 C C . ASP A 1 103 ? 9.317 -11.490 -19.430 1.00 83.12 103 ASP A C 1
ATOM 819 O O . ASP A 1 103 ? 9.641 -11.771 -18.272 1.00 83.12 103 ASP A O 1
ATOM 823 N N . PRO A 1 104 ? 9.934 -12.083 -20.474 1.00 79.94 104 PRO A N 1
ATOM 824 C CA . PRO A 1 104 ? 11.021 -13.053 -20.321 1.00 79.94 104 PRO A CA 1
ATOM 825 C C . PRO A 1 104 ? 12.238 -12.514 -19.551 1.00 79.94 104 PRO A C 1
ATOM 827 O O . PRO A 1 104 ? 13.014 -13.299 -19.005 1.00 79.94 104 PRO A O 1
ATOM 830 N N . HIS A 1 105 ? 12.411 -11.190 -19.507 1.00 84.50 105 HIS A N 1
ATOM 831 C CA . HIS A 1 105 ? 13.498 -10.496 -18.823 1.00 84.50 105 HIS A CA 1
ATOM 832 C C . HIS A 1 105 ? 13.014 -9.757 -17.568 1.00 84.50 105 HIS A C 1
ATOM 834 O O . HIS A 1 105 ? 13.623 -8.765 -17.175 1.00 84.50 105 HIS A O 1
ATOM 840 N N . TRP A 1 106 ? 11.984 -10.268 -16.883 1.00 78.69 106 TRP A N 1
ATOM 841 C CA . TRP A 1 106 ? 11.442 -9.720 -15.627 1.00 78.69 106 TRP A CA 1
ATOM 842 C C . TRP A 1 106 ? 12.497 -9.409 -14.537 1.00 78.69 106 TRP A C 1
ATOM 844 O O . TRP A 1 106 ? 12.268 -8.593 -13.638 1.00 78.69 106 TRP A O 1
ATOM 854 N N . TYR A 1 107 ? 13.665 -10.057 -14.594 1.00 81.38 107 TYR A N 1
ATOM 855 C CA . TYR A 1 107 ? 14.798 -9.856 -13.683 1.00 81.38 107 TYR A CA 1
ATOM 856 C C . TYR A 1 107 ? 15.695 -8.656 -14.051 1.00 81.38 107 TYR A C 1
ATOM 858 O O . TYR A 1 107 ? 16.575 -8.271 -13.281 1.00 81.38 107 TYR A O 1
ATOM 866 N N . MET A 1 108 ? 15.532 -8.084 -15.244 1.00 83.56 108 MET A N 1
ATOM 867 C CA . MET A 1 108 ? 16.282 -6.916 -15.688 1.00 83.56 108 MET A CA 1
ATOM 868 C C . MET A 1 108 ? 15.649 -5.641 -15.126 1.00 83.56 108 MET A C 1
ATOM 870 O O . MET A 1 108 ? 14.435 -5.549 -14.956 1.00 83.56 108 MET A O 1
ATOM 874 N N . PHE A 1 109 ? 16.473 -4.642 -14.811 1.00 80.12 109 PHE A N 1
ATOM 875 C CA . PHE A 1 109 ? 15.994 -3.375 -14.262 1.00 80.12 109 PHE A CA 1
ATOM 876 C C . PHE A 1 109 ? 15.412 -2.499 -15.380 1.00 80.12 109 PHE A C 1
ATOM 878 O O . PHE A 1 109 ? 16.123 -1.720 -16.016 1.00 80.12 109 PHE A O 1
ATOM 885 N N . THR A 1 110 ? 14.118 -2.666 -15.638 1.00 79.44 110 THR A N 1
ATOM 886 C CA . THR A 1 110 ? 13.319 -1.857 -16.563 1.00 79.44 110 THR A CA 1
ATOM 887 C C . THR A 1 110 ? 12.165 -1.222 -15.792 1.00 79.44 110 THR A C 1
ATOM 889 O O . THR A 1 110 ? 11.916 -1.581 -14.645 1.00 79.44 110 THR A O 1
ATOM 892 N N . TYR A 1 111 ? 11.487 -0.234 -16.383 1.00 72.00 111 TYR A N 1
ATOM 893 C CA . TYR A 1 111 ? 10.459 0.520 -15.664 1.00 72.00 111 TYR A CA 1
ATOM 894 C C . TYR A 1 111 ? 9.314 -0.360 -15.163 1.00 72.00 111 TYR A C 1
ATOM 896 O O . TYR A 1 111 ? 8.835 -0.096 -14.080 1.00 72.00 111 TYR A O 1
ATOM 904 N N . GLU A 1 112 ? 8.917 -1.411 -15.875 1.00 76.81 112 GLU A N 1
ATOM 905 C CA . GLU A 1 112 ? 7.735 -2.218 -15.526 1.00 76.81 112 GLU A CA 1
ATOM 906 C C . GLU A 1 112 ? 8.076 -3.616 -14.992 1.00 76.81 112 GLU A C 1
ATOM 908 O O . GLU A 1 112 ? 7.200 -4.471 -14.892 1.00 76.81 112 GLU A O 1
ATOM 913 N N . SER A 1 113 ? 9.341 -3.886 -14.661 1.00 82.19 113 SER A N 1
ATOM 914 C CA . SER A 1 113 ? 9.734 -5.228 -14.242 1.00 82.19 113 SER A CA 1
ATOM 915 C C . SER A 1 113 ? 9.452 -5.510 -12.768 1.00 82.19 113 SER A C 1
ATOM 917 O O . SER A 1 113 ? 9.399 -4.630 -11.911 1.00 82.19 113 SER A O 1
ATOM 919 N N . VAL A 1 114 ? 9.384 -6.795 -12.418 1.00 82.38 114 VAL A N 1
ATOM 920 C CA . VAL A 1 114 ? 9.320 -7.238 -11.013 1.00 82.38 114 VAL A CA 1
ATOM 921 C C . VAL A 1 114 ? 10.523 -6.714 -10.211 1.00 82.38 114 VAL A C 1
ATOM 923 O O . VAL A 1 114 ? 10.444 -6.490 -9.002 1.00 82.38 114 VAL A O 1
ATOM 926 N N . THR A 1 115 ? 11.650 -6.485 -10.885 1.00 82.25 115 THR A N 1
ATOM 927 C CA . THR A 1 115 ? 12.876 -5.992 -10.257 1.00 82.25 115 THR A CA 1
ATOM 928 C C . THR A 1 115 ? 12.769 -4.527 -9.838 1.00 82.25 115 THR A C 1
ATOM 930 O O . THR A 1 115 ? 13.211 -4.203 -8.732 1.00 82.25 115 THR A O 1
ATOM 933 N N . SER A 1 116 ? 12.172 -3.648 -10.658 1.00 85.50 116 SER A N 1
ATOM 934 C CA . SER A 1 116 ? 11.932 -2.250 -10.257 1.00 85.50 116 SER A CA 1
ATOM 935 C C . SER A 1 116 ? 11.011 -2.194 -9.043 1.00 85.50 116 SER A C 1
ATOM 937 O O . SER A 1 116 ? 11.346 -1.535 -8.058 1.00 85.50 116 SER A O 1
ATOM 939 N N . LEU A 1 117 ? 9.948 -3.004 -9.044 1.00 86.75 117 LEU A N 1
ATOM 940 C CA . LEU A 1 117 ? 9.039 -3.143 -7.912 1.00 86.75 117 LEU A CA 1
ATOM 941 C C . LEU A 1 117 ? 9.778 -3.522 -6.623 1.00 86.75 117 LEU A C 1
ATOM 943 O O . LEU A 1 117 ? 9.657 -2.832 -5.610 1.00 86.75 117 LEU A O 1
ATOM 947 N N . CYS A 1 118 ? 10.581 -4.587 -6.644 1.00 87.06 118 CYS A N 1
ATOM 948 C CA . CYS A 1 118 ? 11.343 -5.011 -5.469 1.00 87.06 118 CYS A CA 1
ATOM 949 C C . CYS A 1 118 ? 12.285 -3.909 -4.959 1.00 87.06 118 CYS A C 1
ATOM 951 O O . CYS A 1 118 ? 12.375 -3.681 -3.751 1.00 87.06 118 CYS A O 1
ATOM 953 N N . VAL A 1 119 ? 12.978 -3.211 -5.863 1.00 89.88 119 VAL A N 1
ATOM 954 C CA . VAL A 1 119 ? 13.900 -2.127 -5.500 1.00 89.88 119 VAL A CA 1
ATOM 955 C C . VAL A 1 119 ? 13.153 -0.952 -4.866 1.00 89.88 119 VAL A C 1
ATOM 957 O O . VAL A 1 119 ? 13.583 -0.458 -3.824 1.00 89.88 119 VAL A O 1
ATOM 960 N N . GLU A 1 120 ? 12.022 -0.533 -5.431 1.00 91.56 120 GLU A N 1
ATOM 961 C CA . GLU A 1 120 ? 11.211 0.566 -4.896 1.00 91.56 120 GLU A CA 1
ATOM 962 C C . GLU A 1 120 ? 10.687 0.268 -3.489 1.00 91.56 120 GLU A C 1
ATOM 964 O O . GLU A 1 120 ? 10.819 1.097 -2.584 1.00 91.56 120 GLU A O 1
ATOM 969 N N . TRP A 1 121 ? 10.180 -0.945 -3.263 1.00 92.62 121 TRP A N 1
ATOM 970 C CA . TRP A 1 121 ? 9.741 -1.385 -1.939 1.00 92.62 121 TRP A CA 1
ATOM 971 C C . TRP A 1 121 ? 10.893 -1.444 -0.932 1.00 92.62 121 TRP A C 1
ATOM 973 O O . TRP A 1 121 ? 10.730 -1.028 0.216 1.00 92.62 121 TRP A O 1
ATOM 983 N N . MET A 1 122 ? 12.077 -1.903 -1.346 1.00 92.94 122 MET A N 1
ATOM 984 C CA . MET A 1 122 ? 13.260 -1.912 -0.482 1.00 92.94 122 MET A CA 1
ATOM 985 C C . MET A 1 122 ? 13.715 -0.500 -0.107 1.00 92.94 122 MET A C 1
ATOM 987 O O . MET A 1 122 ? 14.046 -0.256 1.055 1.00 92.94 122 MET A O 1
ATOM 991 N N . ILE A 1 123 ? 13.684 0.443 -1.053 1.00 93.38 123 ILE A N 1
ATOM 992 C CA . ILE A 1 123 ? 13.978 1.858 -0.790 1.00 93.38 123 ILE A CA 1
ATOM 993 C C . ILE A 1 123 ? 12.958 2.436 0.197 1.00 93.38 123 ILE A C 1
ATOM 995 O O . ILE A 1 123 ? 13.353 3.076 1.174 1.00 93.38 123 ILE A O 1
ATOM 999 N N . LEU A 1 124 ? 11.663 2.177 -0.009 1.00 91.94 124 LEU A N 1
ATOM 1000 C CA . LEU A 1 124 ? 10.602 2.637 0.888 1.00 91.94 124 LEU A CA 1
ATOM 1001 C C . LEU A 1 124 ? 10.790 2.093 2.309 1.00 91.94 124 LEU A C 1
ATOM 1003 O O . LEU A 1 124 ? 10.760 2.858 3.273 1.00 91.94 124 LEU A O 1
ATOM 1007 N N . LEU A 1 125 ? 11.006 0.785 2.453 1.00 92.88 125 LEU A N 1
ATOM 1008 C CA . LEU A 1 125 ? 11.211 0.145 3.752 1.00 92.88 125 LEU A CA 1
ATOM 1009 C C . LEU A 1 125 ? 12.462 0.684 4.449 1.00 92.88 125 LEU A C 1
ATOM 1011 O O . LEU A 1 125 ? 12.407 1.002 5.637 1.00 92.88 125 LEU A O 1
ATOM 1015 N N . ALA A 1 126 ? 13.567 0.851 3.720 1.00 94.44 126 ALA A N 1
ATOM 1016 C CA . ALA A 1 126 ? 14.786 1.443 4.258 1.00 94.44 126 ALA A CA 1
ATOM 1017 C C . ALA A 1 126 ? 14.554 2.886 4.736 1.00 94.44 126 ALA A C 1
ATOM 1019 O O . ALA A 1 126 ? 15.001 3.248 5.826 1.00 94.44 126 ALA A O 1
ATOM 1020 N 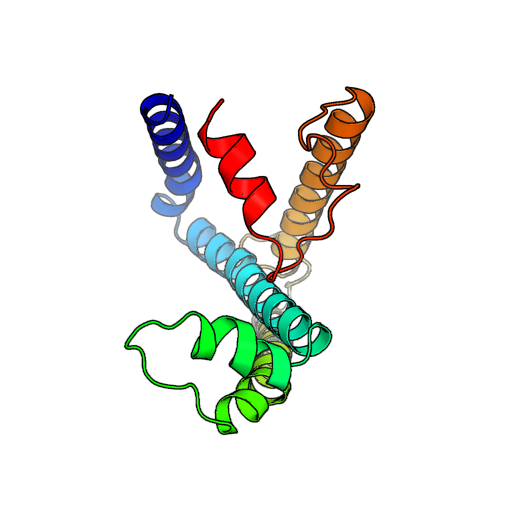N . ALA A 1 127 ? 13.809 3.692 3.973 1.00 94.25 127 ALA A N 1
ATOM 1021 C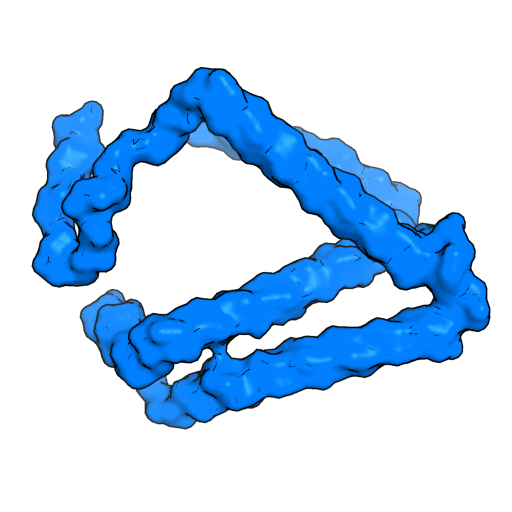 CA . ALA A 1 127 ? 13.453 5.054 4.358 1.00 94.25 127 ALA A CA 1
ATOM 1022 C C . ALA A 1 127 ? 12.574 5.081 5.618 1.00 94.25 127 ALA A C 1
ATOM 1024 O O . ALA A 1 127 ? 12.875 5.816 6.559 1.00 94.25 127 ALA A O 1
ATOM 1025 N N . LEU A 1 128 ? 11.530 4.247 5.682 1.00 92.38 128 LEU A N 1
ATOM 1026 C CA . LEU A 1 128 ? 10.640 4.148 6.844 1.00 92.38 128 LEU A CA 1
ATOM 1027 C C . LEU A 1 128 ? 11.390 3.696 8.101 1.00 92.38 128 LEU A C 1
ATOM 1029 O O . LEU A 1 128 ? 11.233 4.300 9.163 1.00 92.38 128 LEU A O 1
ATOM 1033 N N . ILE A 1 129 ? 12.239 2.671 7.985 1.00 93.38 129 ILE A N 1
ATOM 1034 C CA . ILE A 1 129 ? 13.072 2.190 9.092 1.00 93.38 129 ILE A CA 1
ATOM 1035 C C . ILE A 1 129 ? 14.055 3.279 9.521 1.00 93.38 129 ILE A C 1
ATOM 1037 O O . ILE A 1 129 ? 14.172 3.547 10.715 1.00 93.38 129 ILE A O 1
ATOM 1041 N N . GLY A 1 130 ? 14.719 3.947 8.575 1.00 94.31 130 GLY A N 1
ATOM 1042 C CA . GLY A 1 130 ? 15.650 5.037 8.859 1.00 94.31 130 GLY A CA 1
ATOM 1043 C C . GLY A 1 130 ? 14.983 6.187 9.614 1.00 94.31 130 GLY A C 1
ATOM 1044 O O . GLY A 1 130 ? 15.478 6.608 10.659 1.00 94.31 130 GLY A O 1
ATOM 1045 N N . ILE A 1 131 ? 13.817 6.642 9.147 1.00 91.75 131 ILE A N 1
ATOM 1046 C CA . ILE A 1 131 ? 13.021 7.678 9.820 1.00 91.75 131 ILE A CA 1
ATOM 1047 C C . ILE A 1 131 ? 12.614 7.216 11.223 1.00 91.75 131 ILE A C 1
ATOM 1049 O O . ILE A 1 131 ? 12.764 7.976 12.180 1.00 91.75 131 ILE A O 1
ATOM 1053 N N . ASN A 1 132 ? 12.150 5.972 11.370 1.00 91.62 132 ASN A N 1
ATOM 1054 C CA . ASN A 1 132 ? 11.755 5.418 12.664 1.00 91.62 132 ASN A CA 1
ATOM 1055 C C . ASN A 1 132 ? 12.938 5.353 13.648 1.00 91.62 132 ASN A C 1
ATOM 1057 O O . ASN A 1 132 ? 12.817 5.779 14.794 1.00 91.62 132 ASN A O 1
ATOM 1061 N N . VAL A 1 133 ? 14.111 4.897 13.200 1.00 91.56 133 VAL A N 1
ATOM 1062 C CA . VAL A 1 133 ? 15.337 4.858 14.015 1.00 91.56 133 VAL A CA 1
ATOM 1063 C C . VAL A 1 133 ? 15.767 6.265 14.427 1.00 91.56 133 VAL A C 1
ATOM 1065 O O . VAL A 1 133 ? 16.080 6.486 15.596 1.00 91.56 133 VAL A O 1
ATOM 1068 N N . ILE A 1 134 ? 15.732 7.238 13.511 1.00 91.06 134 ILE A N 1
ATOM 1069 C CA . ILE A 1 134 ? 16.047 8.640 13.819 1.00 91.06 134 ILE A CA 1
ATOM 1070 C C . ILE A 1 134 ? 15.059 9.207 14.844 1.00 91.06 134 ILE A C 1
ATOM 1072 O O . ILE A 1 134 ? 15.478 9.888 15.783 1.00 91.06 134 ILE A O 1
ATOM 1076 N N . ALA A 1 135 ? 13.763 8.925 14.697 1.00 87.00 135 ALA A N 1
ATOM 1077 C CA . ALA A 1 135 ? 12.733 9.374 15.629 1.00 87.00 135 ALA A CA 1
ATOM 1078 C C . ALA A 1 135 ? 12.946 8.792 17.037 1.00 87.00 135 ALA A C 1
ATOM 1080 O O . ALA A 1 135 ? 12.882 9.534 18.022 1.00 87.00 135 ALA A O 1
ATOM 1081 N N . LEU A 1 136 ? 13.274 7.498 17.132 1.00 85.81 136 LEU A N 1
ATOM 1082 C CA . LEU A 1 136 ? 13.613 6.833 18.392 1.00 85.81 136 LEU A CA 1
ATOM 1083 C C . LEU A 1 136 ? 14.893 7.406 19.015 1.00 85.81 136 LEU A C 1
ATOM 1085 O O . LEU A 1 136 ? 14.915 7.696 20.211 1.00 85.81 136 LEU A O 1
ATOM 1089 N N . TRP A 1 137 ? 15.938 7.627 18.212 1.00 86.50 137 TRP A N 1
ATOM 1090 C CA . TRP A 1 137 ? 17.212 8.180 18.677 1.00 86.50 137 TRP A CA 1
ATOM 1091 C C . TRP A 1 137 ? 17.066 9.613 19.200 1.00 86.50 137 TRP A C 1
ATOM 1093 O O . TRP A 1 137 ? 17.580 9.944 20.267 1.00 86.50 137 TRP A O 1
ATOM 1103 N N . ARG A 1 138 ? 16.285 10.449 18.506 1.00 85.56 138 ARG A N 1
ATOM 1104 C CA . ARG A 1 138 ? 15.961 11.817 18.941 1.00 85.56 138 ARG A CA 1
ATOM 1105 C C . ARG A 1 138 ? 14.944 11.872 20.085 1.00 85.56 138 ARG A C 1
ATOM 1107 O O . ARG A 1 138 ? 14.580 12.971 20.496 1.00 85.56 138 ARG A O 1
ATOM 1114 N N . LYS A 1 139 ? 14.480 10.718 20.591 1.00 71.75 139 LYS A N 1
ATOM 1115 C CA . LYS A 1 139 ? 13.415 10.597 21.600 1.00 71.75 139 LYS A CA 1
ATOM 1116 C C . LYS A 1 139 ? 12.219 11.479 21.264 1.00 71.75 139 LYS A C 1
ATOM 1118 O O . LYS A 1 139 ? 11.682 12.170 22.130 1.00 71.75 139 LYS A O 1
ATOM 1123 N N . TRP A 1 140 ? 11.823 11.488 19.994 1.00 65.25 140 TRP A N 1
ATOM 1124 C CA . TRP A 1 140 ? 10.674 12.268 19.578 1.00 65.25 140 TRP A CA 1
ATOM 1125 C C . TRP A 1 140 ? 9.443 11.655 20.250 1.00 65.25 140 TRP A C 1
ATOM 1127 O O . TRP A 1 140 ? 8.940 10.609 19.847 1.00 65.25 140 TRP A O 1
ATOM 1137 N N . SER A 1 141 ? 8.998 12.275 21.342 1.00 61.53 141 SER A N 1
ATOM 1138 C CA . SER A 1 141 ? 7.778 11.921 22.064 1.00 61.53 141 SER A CA 1
ATOM 1139 C C . SER A 1 141 ? 6.573 12.346 21.220 1.00 61.53 141 SER A C 1
ATOM 1141 O O . SER A 1 141 ? 5.885 13.309 21.541 1.00 61.53 141 SER A O 1
ATOM 1143 N N . ILE A 1 142 ? 6.360 11.674 20.088 1.00 59.31 142 ILE A N 1
ATOM 1144 C CA . ILE A 1 142 ? 5.220 11.921 19.190 1.00 59.31 142 ILE A CA 1
ATOM 1145 C C . ILE A 1 142 ? 3.943 11.307 19.784 1.00 59.31 142 ILE A C 1
ATOM 1147 O O . ILE A 1 142 ? 2.847 11.806 19.554 1.00 59.31 142 ILE A O 1
ATOM 1151 N N . PHE A 1 143 ? 4.086 10.269 20.611 1.00 55.03 143 PHE A N 1
ATOM 1152 C CA . PHE A 1 143 ? 2.991 9.673 21.365 1.00 55.03 143 PHE A CA 1
ATOM 1153 C C . PHE A 1 143 ? 3.065 10.145 22.821 1.00 55.03 143 PHE A C 1
ATOM 1155 O O . PHE A 1 143 ? 3.867 9.595 23.584 1.00 55.03 143 PHE A O 1
ATOM 1162 N N . PRO A 1 144 ? 2.267 11.143 23.246 1.00 52.41 144 PRO A N 1
ATOM 1163 C CA . PRO A 1 144 ? 2.058 11.353 24.670 1.00 52.41 144 PRO A CA 1
ATOM 1164 C C . PRO A 1 144 ? 1.432 10.070 25.216 1.00 52.41 144 PRO A C 1
ATOM 1166 O O . PRO A 1 144 ? 0.368 9.684 24.756 1.00 52.41 144 PRO A O 1
ATOM 1169 N N . VAL A 1 145 ? 2.154 9.371 26.097 1.00 51.44 145 VAL A N 1
ATOM 1170 C CA . VAL A 1 145 ? 1.742 8.278 27.003 1.00 51.44 145 VAL A CA 1
ATOM 1171 C C . VAL A 1 145 ? 0.320 7.714 26.763 1.00 51.44 145 VAL A C 1
ATOM 1173 O O . VAL A 1 145 ? -0.515 7.669 27.653 1.00 51.44 145 VAL A O 1
ATOM 1176 N N . ALA A 1 146 ? 0.052 7.172 25.573 1.00 48.94 146 ALA A N 1
ATOM 1177 C CA . ALA A 1 146 ? -1.145 6.374 25.279 1.00 48.94 146 ALA A CA 1
ATOM 1178 C C . ALA A 1 146 ? -0.955 4.919 25.751 1.00 48.94 146 ALA A C 1
ATOM 1180 O O . ALA A 1 146 ? -1.596 3.989 25.274 1.00 48.94 146 ALA A O 1
ATOM 1181 N N . LYS A 1 147 ? 0.014 4.709 26.652 1.00 46.34 147 LYS A N 1
ATOM 1182 C CA . LYS A 1 147 ? 0.437 3.403 27.158 1.00 46.34 147 LYS A CA 1
ATOM 1183 C C . LYS A 1 147 ? -0.303 3.018 28.442 1.00 46.34 147 LYS A C 1
ATOM 1185 O O . LYS A 1 147 ? -0.262 1.854 28.819 1.00 46.34 147 LYS A O 1
ATOM 1190 N N . THR A 1 148 ? -0.961 3.972 29.103 1.00 47.22 148 THR A N 1
ATOM 1191 C CA . THR A 1 148 ? -1.688 3.748 30.365 1.00 47.22 148 THR A CA 1
ATOM 1192 C C . THR A 1 148 ? -3.171 3.466 30.169 1.00 47.22 148 THR A C 1
ATOM 1194 O O . THR A 1 148 ? -3.741 2.731 30.965 1.00 47.22 148 THR A O 1
ATOM 1197 N N . TYR A 1 149 ? -3.781 3.972 29.099 1.00 49.38 149 TYR A N 1
ATOM 1198 C CA . TYR A 1 149 ? -5.184 3.722 28.785 1.00 49.38 149 TYR A CA 1
ATOM 1199 C C . TYR A 1 149 ? -5.238 3.025 27.433 1.00 49.38 149 TYR A C 1
ATOM 1201 O O . TYR A 1 149 ? -5.076 3.648 26.385 1.00 49.38 149 TYR A O 1
ATOM 1209 N N . GLY A 1 150 ? -5.400 1.700 27.449 1.00 47.50 150 GLY A N 1
ATOM 1210 C CA . GLY A 1 150 ? -5.843 0.998 26.250 1.00 47.50 150 GLY A CA 1
ATOM 1211 C C . GLY A 1 150 ? -7.128 1.663 25.763 1.00 47.50 150 GLY A C 1
ATOM 1212 O O . GLY A 1 150 ? -7.940 2.075 26.585 1.00 47.50 150 GLY A O 1
ATOM 1213 N N . ASN A 1 151 ? -7.285 1.811 24.448 1.00 53.34 151 ASN A N 1
ATOM 1214 C CA . ASN A 1 151 ? -8.476 2.410 23.852 1.00 53.34 151 ASN A CA 1
ATOM 1215 C C . ASN A 1 151 ? -9.693 1.521 24.173 1.00 53.34 151 ASN A C 1
ATOM 1217 O O . ASN A 1 151 ? -9.995 0.566 23.453 1.00 53.34 151 ASN A O 1
ATOM 1221 N N . ASN A 1 152 ? -10.298 1.764 25.334 1.00 53.41 152 ASN A N 1
ATOM 1222 C CA . ASN A 1 152 ? -11.472 1.088 25.843 1.00 53.41 152 ASN A CA 1
ATOM 1223 C C . ASN A 1 152 ? -12.683 1.823 25.258 1.00 53.41 152 ASN A C 1
ATOM 1225 O O . ASN A 1 152 ? -12.940 2.958 25.654 1.00 53.41 152 ASN A O 1
ATOM 1229 N N . PRO A 1 153 ? -13.441 1.214 24.330 1.00 56.78 153 PRO A N 1
ATOM 1230 C CA . PRO A 1 153 ? -14.572 1.882 23.685 1.00 56.78 153 PRO A CA 1
ATOM 1231 C C . PRO A 1 153 ? -15.711 2.248 24.656 1.00 56.78 153 PRO A C 1
ATOM 1233 O O . PRO A 1 153 ? -16.654 2.914 24.245 1.00 56.78 153 PRO A O 1
ATOM 1236 N N . TYR A 1 154 ? -15.630 1.831 25.925 1.00 53.53 154 TYR A N 1
ATOM 1237 C CA . TYR A 1 154 ? -16.610 2.126 26.973 1.00 53.53 154 TYR A CA 1
ATOM 1238 C C . TYR A 1 154 ? -16.167 3.203 27.976 1.00 53.53 154 TYR A C 1
ATOM 1240 O O . TYR A 1 154 ? -16.967 3.606 28.813 1.00 53.53 154 TYR A O 1
ATOM 1248 N N . GLU A 1 155 ? -14.930 3.698 27.896 1.00 53.34 155 GLU A N 1
ATOM 1249 C CA . GLU A 1 155 ? -14.447 4.827 28.701 1.00 53.34 155 GLU A CA 1
ATOM 1250 C C . GLU A 1 155 ? -14.093 5.974 27.754 1.00 53.34 155 GLU A C 1
ATOM 1252 O O . GLU A 1 155 ? -12.948 6.128 27.364 1.00 53.34 155 GLU A O 1
ATOM 1257 N N . LEU A 1 156 ? -15.077 6.776 27.337 1.00 55.91 156 LEU A N 1
ATOM 1258 C CA . LEU A 1 156 ? -14.858 7.939 26.455 1.00 55.91 156 LEU A CA 1
ATOM 1259 C C . LEU A 1 156 ? -14.477 9.219 27.222 1.00 55.91 156 LEU A C 1
ATOM 1261 O O . LEU A 1 156 ? -14.200 10.250 26.610 1.00 55.91 156 LEU A O 1
ATOM 1265 N N . ASP A 1 157 ? -14.442 9.177 28.556 1.00 53.31 157 ASP A N 1
ATOM 1266 C CA . ASP A 1 157 ? -14.207 10.366 29.385 1.00 53.31 157 ASP A CA 1
ATOM 1267 C C . ASP A 1 157 ? -12.778 10.919 29.277 1.00 53.31 157 ASP A C 1
ATOM 1269 O O . ASP A 1 157 ? -12.575 12.112 29.496 1.00 53.31 157 ASP A O 1
ATOM 1273 N N . PHE A 1 158 ? -11.800 10.115 28.838 1.00 50.75 158 PHE A N 1
ATOM 1274 C CA . PHE A 1 158 ? -10.446 10.613 28.568 1.00 50.75 158 PHE A CA 1
ATOM 1275 C C . PHE A 1 158 ? -10.392 11.559 27.357 1.00 50.75 158 PHE A C 1
ATOM 1277 O O . PHE A 1 158 ? -9.500 12.400 27.287 1.00 50.75 158 PHE A O 1
ATOM 1284 N N . LEU A 1 159 ? -11.330 11.453 26.404 1.00 49.31 159 LEU A N 1
ATOM 1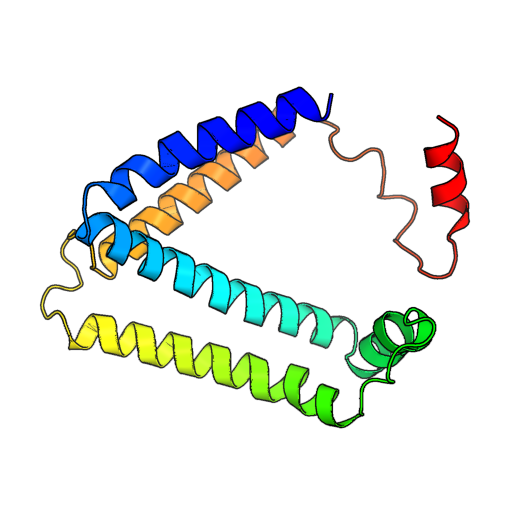285 C CA . LEU A 1 159 ? -11.369 12.324 25.223 1.00 49.31 159 LEU A CA 1
ATOM 1286 C C . LEU A 1 159 ? -11.868 13.730 25.562 1.00 49.31 159 LEU A C 1
ATOM 1288 O O . LEU A 1 159 ? -11.389 14.691 24.964 1.00 49.31 159 LEU A O 1
ATOM 1292 N N . LYS A 1 160 ? -12.762 13.865 26.552 1.00 50.00 160 LYS A N 1
ATOM 1293 C CA . LYS A 1 160 ? -13.224 15.177 27.038 1.00 50.00 160 LYS A CA 1
ATOM 1294 C C . LYS A 1 160 ? -12.075 16.008 27.606 1.00 50.00 160 LYS A C 1
ATOM 1296 O O . LYS A 1 160 ? -12.010 17.207 27.379 1.00 50.00 160 LYS A O 1
ATOM 1301 N N . THR A 1 161 ? -11.120 15.367 28.278 1.00 44.75 161 THR A N 1
ATOM 1302 C CA . THR A 1 161 ? -9.980 16.060 28.896 1.00 44.75 161 THR A CA 1
ATOM 1303 C C . THR A 1 161 ? -8.982 16.617 27.874 1.00 44.75 161 THR A C 1
ATOM 1305 O O . THR A 1 161 ? -8.255 17.552 28.187 1.00 44.75 161 THR A O 1
ATOM 1308 N N . PHE A 1 162 ? -8.941 16.068 26.653 1.00 45.50 162 PHE A N 1
ATOM 1309 C CA . PHE A 1 162 ? -8.076 16.561 25.572 1.00 45.50 162 PHE A CA 1
ATOM 1310 C C . PHE A 1 162 ? -8.723 17.654 24.716 1.00 45.50 162 PHE A C 1
ATOM 1312 O O . PHE A 1 162 ? -8.003 18.371 24.030 1.00 45.50 162 PHE A O 1
ATOM 1319 N N . THR A 1 163 ? -10.051 17.787 24.730 1.00 48.06 163 THR A N 1
ATOM 1320 C CA . THR A 1 163 ? -10.756 18.872 24.026 1.00 48.06 163 THR A CA 1
ATOM 1321 C C . THR A 1 163 ? -10.798 20.183 24.812 1.00 48.06 163 THR A C 1
ATOM 1323 O O . THR A 1 163 ? -11.089 21.219 24.221 1.00 48.06 163 THR A O 1
ATOM 1326 N N . ASP A 1 164 ? -10.474 20.142 26.108 1.00 44.28 164 ASP A N 1
ATOM 1327 C CA . ASP A 1 164 ? -10.479 21.296 27.018 1.00 44.28 164 ASP A CA 1
ATOM 1328 C C . ASP A 1 164 ? -9.076 21.922 27.242 1.00 44.28 164 ASP A C 1
ATOM 1330 O O . ASP A 1 164 ? -8.919 22.795 28.099 1.00 44.28 164 ASP A O 1
ATOM 1334 N N . LEU A 1 165 ? -8.056 21.500 26.476 1.00 38.84 165 LEU A N 1
ATOM 1335 C CA . LEU A 1 165 ? -6.682 22.045 26.450 1.00 38.84 165 LEU A CA 1
ATOM 1336 C C . LEU A 1 165 ? -6.351 22.649 25.078 1.00 38.84 165 LEU A C 1
ATOM 1338 O O . LEU A 1 165 ? -5.674 23.703 25.055 1.00 38.84 165 LEU A O 1
#

Organism: NCBI:txid6186

Foldseek 3Di:
DVVVVVVVVVVVCCVVCVVVVVDVLLVLLVCLLVVLVVLVVQLVVLVVCVVVPVVCCQVPVPVVPPDVDDRDDPVVSVCSNPVSNVVSVVVVVVSVVCLCVVDVVLVDDDSNHPPVSVVVVVVVVVVVVVVVVVCVVVVVPPDDCPVPDDVDVPPCVVVVVVVVD

pLDDT: mean 83.11, std 14.91, range [38.84, 96.44]

InterPro domains:
  IPR000175 Sodium:neurotransmitter symporter [PTHR42948] (3-100)
  IPR037272 Sodium:neurotransmitter symporter superfamily [SSF161070] (2-139)

Sequence (165 aa):
SHKKSVAIALIANILVGLPSALNLNILANQDNVWGIALLISGILMASLVIRYGPMKYRRYIVNEFGIDDWNLPKVWIFMITILVPLQGIILIIWWIYDMIASDPHWYMFTYESVTSLCVEWMILLAALIGINVIALWRKWSIFPVAKTYGNNPYELDFLKTFTDL